Protein AF-A0A6G3U323-F1 (afdb_monomer)

Foldseek 3Di:
DPVVQLCVQQVVCQVVVPPPDPDGDGDPVSDDDPDDDDLPAAEAEAEEEPEDDDCPVVVVVVVVVVLVVVVVVSVVSVHHYYYHYDYDPD

Nearest PDB structures (foldseek):
  3ej7-assembly1_A  TM=4.391E-01  e=1.378E+00  Pseudomonas pavonaceae
  7tth-assembly1_A  TM=5.350E-01  e=4.963E+00  Homo sapiens
  4fdx-assembly1_B  TM=4.137E-01  e=3.542E+00  Methylibium petroleiphilum PM1
  3ej7-assembly1_E  TM=4.322E-01  e=3.095E+00  Pseudomonas pavonaceae

InterPro domains:
  IPR002035 von Willebrand factor, type A [PF13519] (44-88)
  IPR036465 von Willebrand factor A-like domain superfamily [G3DSA:3.40.50.410] (28-90)
  IPR036465 von Willebrand factor A-like domain superfamily [SSF53300] (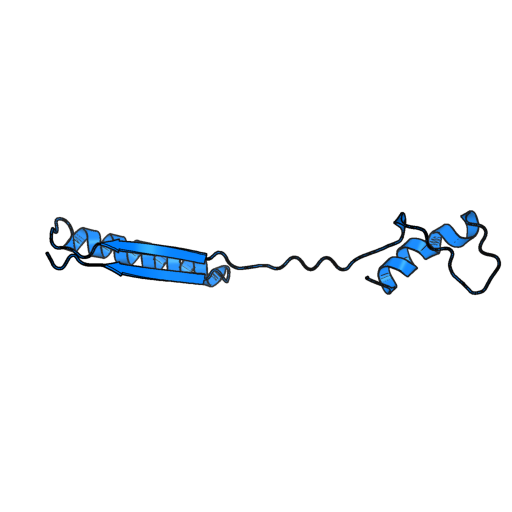44-88)
  IPR052989 Mg-chelatase D/I-like [PTHR35023] (1-89)
  IPR060192 AAPxQ domain [PF26791] (3-34)

Structure (mmCIF, N/CA/C/O backbone):
data_AF-A0A6G3U323-F1
#
_entry.id   AF-A0A6G3U323-F1
#
loop_
_atom_site.group_PDB
_atom_site.id
_atom_site.type_symbol
_atom_site.label_atom_id
_atom_site.label_alt_id
_atom_site.label_comp_id
_atom_site.label_asym_id
_atom_site.label_entity_id
_atom_site.label_seq_id
_atom_site.pdbx_PDB_ins_code
_atom_site.Cartn_x
_atom_site.Cartn_y
_atom_site.Cartn_z
_atom_site.occupancy
_atom_site.B_iso_or_equiv
_atom_site.auth_seq_id
_atom_site.auth_comp_id
_atom_site.auth_asym_id
_atom_site.auth_atom_id
_atom_site.pdbx_PDB_model_num
ATOM 1 N N . LEU A 1 1 ? 6.758 8.557 -15.902 1.00 81.31 1 LEU A N 1
ATOM 2 C CA . LEU A 1 1 ? 7.590 7.887 -16.929 1.00 81.31 1 LEU A CA 1
ATOM 3 C C . LEU A 1 1 ? 8.991 7.661 -16.367 1.00 81.31 1 LEU A C 1
ATOM 5 O O . LEU A 1 1 ? 9.557 8.595 -15.816 1.00 81.31 1 LEU A O 1
ATOM 9 N N . HIS A 1 2 ? 9.533 6.447 -16.461 1.00 93.69 2 HIS A N 1
ATOM 10 C CA . HIS A 1 2 ? 10.881 6.121 -15.992 1.00 93.69 2 HIS A CA 1
ATOM 11 C C . HIS A 1 2 ? 11.864 6.170 -17.170 1.00 93.69 2 HIS A C 1
ATOM 13 O O . HIS A 1 2 ? 12.088 5.170 -17.854 1.00 93.69 2 HIS A O 1
ATOM 19 N N . LEU A 1 3 ? 12.462 7.342 -17.404 1.00 92.69 3 LEU A N 1
ATOM 20 C CA . LEU A 1 3 ? 13.280 7.611 -18.593 1.00 92.69 3 LEU A CA 1
ATOM 21 C C . LEU A 1 3 ? 14.474 6.659 -18.738 1.00 92.69 3 LEU A C 1
ATOM 23 O O . LEU A 1 3 ? 14.640 6.068 -19.799 1.00 92.69 3 LEU A O 1
ATOM 27 N N . ALA A 1 4 ? 15.254 6.438 -17.675 1.00 95.12 4 ALA A N 1
ATOM 28 C CA . ALA A 1 4 ? 16.439 5.576 -17.752 1.00 95.12 4 ALA A CA 1
ATOM 29 C C . ALA A 1 4 ? 16.087 4.124 -18.132 1.00 95.12 4 ALA A C 1
ATOM 31 O O . ALA A 1 4 ? 16.615 3.604 -19.108 1.00 95.12 4 ALA A O 1
ATOM 32 N N . ALA A 1 5 ? 15.131 3.502 -17.435 1.00 93.88 5 ALA A N 1
ATOM 33 C CA . ALA A 1 5 ? 14.624 2.168 -17.762 1.00 93.88 5 ALA A CA 1
ATOM 34 C C . ALA A 1 5 ? 13.987 2.080 -19.163 1.00 93.88 5 ALA A C 1
ATOM 36 O O . ALA A 1 5 ? 14.116 1.059 -19.831 1.00 93.88 5 ALA A O 1
ATOM 37 N N . THR A 1 6 ? 13.339 3.151 -19.635 1.00 95.81 6 THR A N 1
ATOM 38 C CA . THR A 1 6 ? 12.795 3.217 -21.004 1.00 95.81 6 THR A CA 1
ATOM 39 C C . THR A 1 6 ? 13.915 3.216 -22.046 1.00 95.81 6 THR A C 1
ATOM 41 O O . THR A 1 6 ? 13.874 2.465 -23.016 1.00 95.81 6 THR A O 1
ATOM 44 N N . VAL A 1 7 ? 14.964 4.012 -21.822 1.00 95.44 7 VAL A N 1
ATOM 45 C CA . VAL A 1 7 ? 16.156 4.046 -22.681 1.00 95.44 7 VAL A CA 1
ATOM 46 C C . VAL A 1 7 ? 16.888 2.702 -22.663 1.00 95.44 7 VAL A C 1
ATOM 48 O O . VAL A 1 7 ? 17.259 2.204 -23.723 1.00 95.44 7 VAL A O 1
ATOM 51 N N . GLN A 1 8 ? 17.048 2.088 -21.489 1.00 96.00 8 GLN A N 1
ATOM 52 C CA . GLN A 1 8 ? 17.659 0.765 -21.340 1.00 96.00 8 GLN A CA 1
ATOM 53 C C . GLN A 1 8 ? 16.864 -0.324 -22.068 1.00 96.00 8 GLN A C 1
ATOM 55 O O . GLN A 1 8 ? 17.468 -1.167 -22.722 1.00 96.00 8 GLN A O 1
ATOM 60 N N . ALA A 1 9 ? 15.529 -0.285 -22.014 1.00 96.25 9 ALA A N 1
ATOM 61 C CA . ALA A 1 9 ? 14.675 -1.217 -22.748 1.00 96.25 9 ALA A CA 1
ATOM 62 C C . ALA A 1 9 ? 14.777 -1.022 -24.271 1.00 96.25 9 ALA A C 1
ATOM 64 O O . ALA A 1 9 ? 14.845 -1.997 -25.013 1.00 96.25 9 ALA A O 1
ATOM 65 N N . ALA A 1 10 ? 14.855 0.226 -24.743 1.00 96.06 10 ALA A N 1
ATOM 66 C CA . ALA A 1 10 ? 14.952 0.523 -26.170 1.00 96.06 10 ALA A CA 1
ATOM 67 C C . ALA A 1 10 ? 16.343 0.223 -26.767 1.00 96.06 10 ALA A C 1
ATOM 69 O O . ALA A 1 10 ? 16.446 -0.106 -27.954 1.00 96.06 10 ALA A O 1
ATOM 70 N N . ALA A 1 11 ? 17.421 0.365 -25.989 1.00 95.12 11 ALA A N 1
ATOM 71 C CA . ALA A 1 11 ? 18.802 0.359 -26.483 1.00 95.12 11 ALA A CA 1
ATOM 72 C C . ALA A 1 11 ? 19.230 -0.914 -27.258 1.00 95.12 11 ALA A C 1
ATOM 74 O O . ALA A 1 11 ? 19.853 -0.761 -28.314 1.00 95.12 11 ALA A O 1
ATOM 75 N N . PRO A 1 12 ? 18.882 -2.149 -26.844 1.00 95.62 12 PRO A N 1
ATOM 76 C CA . PRO A 1 12 ? 19.292 -3.364 -27.558 1.00 95.62 12 PRO A CA 1
ATOM 77 C C . PRO A 1 12 ? 18.687 -3.490 -28.964 1.00 95.62 12 PRO A C 1
ATOM 79 O O . PRO A 1 12 ? 19.289 -4.076 -29.861 1.00 95.62 12 PRO A O 1
ATOM 82 N N . HIS A 1 13 ? 17.508 -2.907 -29.190 1.00 96.00 13 HIS A N 1
ATOM 83 C CA . HIS A 1 13 ? 16.749 -3.083 -30.430 1.00 96.00 13 HIS A CA 1
ATOM 84 C C . HIS A 1 13 ? 17.115 -2.084 -31.537 1.00 96.00 13 HIS A C 1
ATOM 86 O O . HIS A 1 13 ? 16.582 -2.166 -32.643 1.00 96.00 13 HIS A O 1
ATOM 92 N N . GLN A 1 14 ? 18.008 -1.127 -31.272 1.00 95.31 14 GLN A N 1
ATOM 93 C CA . GLN A 1 14 ? 18.240 0.017 -32.164 1.00 95.31 14 GLN A CA 1
ATOM 94 C C . GLN A 1 14 ? 18.766 -0.374 -33.547 1.00 95.31 14 GLN A C 1
ATOM 96 O O . GLN A 1 14 ? 18.368 0.231 -34.541 1.00 95.31 14 GLN A O 1
ATOM 101 N N . ARG A 1 15 ? 19.613 -1.410 -33.624 1.00 91.94 15 ARG A N 1
ATOM 102 C CA . ARG A 1 15 ? 20.122 -1.932 -34.903 1.00 91.94 15 ARG A CA 1
ATOM 103 C C . ARG A 1 15 ? 18.998 -2.537 -35.741 1.00 91.94 15 ARG A C 1
ATOM 105 O O . ARG A 1 15 ? 18.809 -2.140 -36.883 1.00 91.94 15 ARG A O 1
ATOM 112 N N . ALA A 1 16 ? 18.207 -3.427 -35.143 1.00 94.00 16 ALA A N 1
ATOM 113 C CA . ALA A 1 16 ? 17.081 -4.078 -35.814 1.00 94.00 16 ALA A CA 1
ATOM 114 C C . ALA A 1 16 ? 15.971 -3.091 -36.223 1.00 94.00 16 ALA A C 1
ATOM 116 O O . ALA A 1 16 ? 15.242 -3.334 -37.177 1.00 94.00 16 ALA A O 1
ATOM 117 N N . ARG A 1 17 ? 15.843 -1.964 -35.513 1.00 94.25 17 ARG A N 1
ATOM 118 C CA . ARG A 1 17 ? 14.862 -0.906 -35.802 1.00 94.25 17 ARG A CA 1
ATOM 119 C C . ARG A 1 17 ? 15.358 0.145 -36.803 1.00 94.25 17 ARG A C 1
ATOM 121 O O . ARG A 1 17 ? 14.636 1.107 -37.045 1.00 94.25 17 ARG A O 1
ATOM 128 N N . GLY A 1 18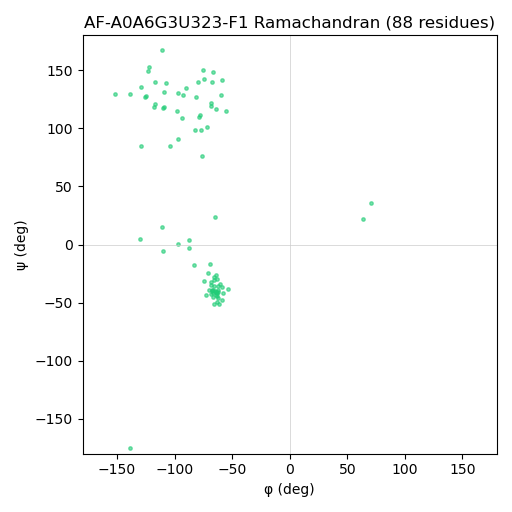 ? 16.558 -0.017 -37.367 1.00 92.50 18 GLY A N 1
ATOM 129 C CA . GLY A 1 18 ? 17.072 0.856 -38.424 1.00 92.50 18 GLY A CA 1
ATOM 130 C C . GLY A 1 18 ? 17.438 2.266 -37.956 1.00 92.50 18 GLY A C 1
ATOM 131 O O . GLY A 1 18 ? 17.231 3.225 -38.696 1.00 92.50 18 GLY A O 1
ATOM 132 N N . ARG A 1 19 ? 17.960 2.425 -36.729 1.00 91.12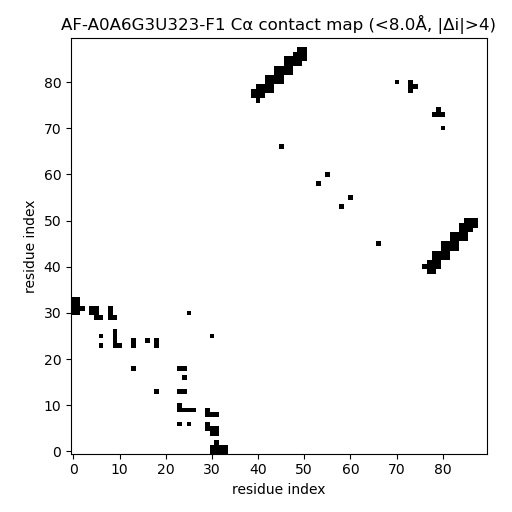 19 ARG A N 1
ATOM 133 C CA . ARG A 1 19 ? 18.401 3.738 -36.226 1.00 91.12 19 ARG A CA 1
ATOM 134 C C . ARG A 1 19 ? 19.429 4.361 -37.181 1.00 91.12 19 ARG A C 1
ATOM 136 O O . ARG A 1 19 ? 20.547 3.869 -37.286 1.00 91.12 19 ARG A O 1
ATOM 143 N N . SER A 1 20 ? 19.067 5.482 -37.799 1.00 86.44 20 SER A N 1
ATOM 144 C CA . SER A 1 20 ? 19.897 6.216 -38.767 1.00 86.44 20 SER A CA 1
ATOM 145 C C . SER A 1 20 ? 20.410 7.568 -38.254 1.00 86.44 20 SER A C 1
ATOM 147 O O . SER A 1 20 ? 21.210 8.217 -38.920 1.00 86.44 20 SER A O 1
ATOM 149 N N . GLY A 1 21 ? 19.976 8.001 -37.064 1.00 86.75 21 GLY A N 1
ATOM 150 C CA . GLY A 1 21 ? 20.284 9.324 -36.521 1.00 86.75 21 GLY A CA 1
ATOM 151 C C . GLY A 1 21 ? 20.608 9.344 -35.027 1.00 86.75 21 GLY A C 1
ATOM 152 O O . GLY A 1 21 ? 20.678 8.317 -34.343 1.00 86.75 21 GLY A O 1
ATOM 153 N N . ARG A 1 22 ? 20.794 10.561 -34.500 1.00 85.25 22 ARG A N 1
ATOM 154 C CA . ARG A 1 22 ? 21.158 10.800 -33.092 1.00 85.25 22 ARG A CA 1
ATOM 1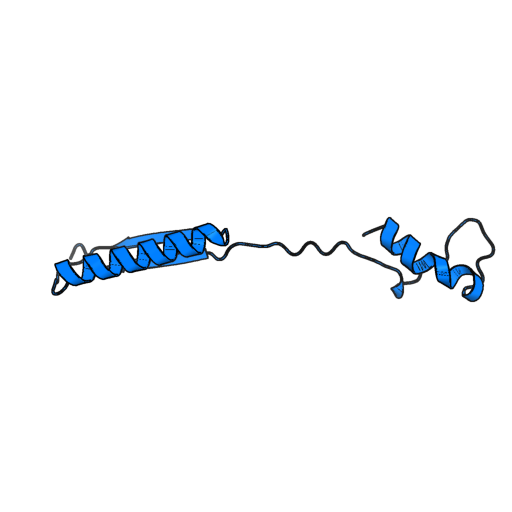55 C C . ARG A 1 22 ? 20.085 10.328 -32.103 1.00 85.25 22 ARG A C 1
ATOM 157 O O . ARG A 1 22 ? 20.446 9.894 -31.013 1.00 85.25 22 ARG A O 1
ATOM 164 N N . GLY A 1 23 ? 18.809 10.337 -32.487 1.00 88.44 23 GLY A N 1
ATOM 165 C CA . GLY A 1 23 ? 17.697 9.872 -31.649 1.00 88.44 23 GLY A CA 1
ATOM 166 C C . GLY A 1 23 ? 17.594 8.346 -31.532 1.00 88.44 23 GLY A C 1
ATOM 167 O O . GLY A 1 23 ? 17.964 7.620 -32.453 1.00 88.44 23 GLY A O 1
ATOM 168 N N . LEU A 1 24 ? 17.080 7.863 -30.396 1.00 91.56 24 LEU A N 1
ATOM 169 C CA . LEU A 1 24 ? 16.670 6.465 -30.221 1.00 91.56 24 LEU A CA 1
ATOM 170 C C . LEU A 1 24 ? 15.292 6.238 -30.851 1.00 91.56 24 LEU A C 1
ATOM 172 O O . LEU A 1 24 ? 14.387 7.053 -30.687 1.00 91.56 24 LEU A O 1
ATOM 176 N N . VAL A 1 25 ? 15.114 5.091 -31.505 1.00 95.88 25 VAL A N 1
ATOM 177 C CA . VAL A 1 25 ? 13.801 4.614 -31.949 1.00 95.88 25 VAL A CA 1
ATOM 178 C C . VAL A 1 25 ? 13.115 3.931 -30.767 1.00 95.88 25 VAL A C 1
ATOM 180 O O . VAL A 1 25 ? 13.413 2.772 -30.454 1.00 95.88 25 VAL A O 1
ATOM 183 N N . VAL A 1 26 ? 12.224 4.668 -30.102 1.00 94.69 26 VAL A N 1
ATOM 184 C CA . VAL A 1 26 ? 11.427 4.205 -28.957 1.00 94.69 26 VAL A CA 1
ATOM 185 C C . VAL A 1 26 ? 10.047 3.764 -29.446 1.00 94.69 26 VAL A C 1
ATOM 187 O O . VAL A 1 26 ? 9.382 4.483 -30.191 1.00 94.69 26 VAL A O 1
ATOM 190 N N . ARG A 1 27 ? 9.614 2.574 -29.037 1.00 95.31 27 ARG A N 1
ATOM 191 C CA . ARG A 1 27 ? 8.274 2.021 -29.271 1.00 95.31 27 ARG A CA 1
ATOM 192 C C . ARG A 1 27 ? 7.505 1.948 -27.953 1.00 95.31 27 ARG A C 1
ATOM 194 O O . ARG A 1 27 ? 8.088 2.075 -26.879 1.00 95.31 27 ARG A O 1
ATOM 201 N N . ARG A 1 28 ? 6.189 1.720 -28.033 1.00 95.06 28 ARG A N 1
ATOM 202 C CA . ARG A 1 28 ? 5.320 1.594 -26.847 1.00 95.06 28 ARG A CA 1
ATOM 203 C C . ARG A 1 28 ? 5.828 0.542 -25.857 1.00 95.06 28 ARG A C 1
ATOM 205 O O . ARG A 1 28 ? 5.817 0.807 -24.662 1.00 95.06 28 ARG A O 1
ATOM 212 N N . ASP A 1 29 ? 6.354 -0.573 -26.355 1.00 95.69 29 ASP A N 1
ATOM 213 C CA . ASP A 1 29 ? 6.840 -1.686 -25.524 1.00 95.69 29 ASP A CA 1
ATOM 214 C C . ASP A 1 29 ? 8.111 -1.354 -24.724 1.00 95.69 29 ASP A C 1
ATOM 216 O O . ASP A 1 29 ? 8.435 -2.038 -23.753 1.00 95.69 29 ASP A O 1
ATOM 220 N N . ASP A 1 30 ? 8.833 -0.290 -25.093 1.00 95.56 30 ASP A N 1
ATOM 221 C CA . ASP A 1 30 ? 9.994 0.160 -24.325 1.00 95.56 30 ASP A CA 1
ATOM 222 C C . ASP A 1 30 ? 9.589 1.048 -23.144 1.00 95.56 30 ASP A C 1
ATOM 224 O O . ASP A 1 30 ? 10.403 1.269 -22.250 1.00 95.56 30 ASP A O 1
ATOM 228 N N . LEU A 1 31 ? 8.365 1.595 -23.136 1.00 95.25 31 LEU A N 1
ATOM 229 C CA . LEU A 1 31 ? 7.928 2.547 -22.119 1.00 95.25 31 LEU A CA 1
ATOM 230 C C . LEU A 1 31 ? 7.907 1.872 -20.750 1.00 95.25 31 LEU A C 1
ATOM 232 O O . LEU A 1 31 ? 7.141 0.946 -20.488 1.00 95.25 31 LEU A O 1
ATOM 236 N N . ARG A 1 32 ? 8.743 2.375 -19.844 1.00 95.75 32 ARG A N 1
ATOM 237 C CA . ARG A 1 32 ? 8.776 1.934 -18.451 1.00 95.75 32 ARG A CA 1
ATOM 238 C C . ARG A 1 32 ? 8.189 3.007 -17.559 1.00 95.75 32 ARG A C 1
ATOM 240 O O . ARG A 1 32 ? 8.473 4.198 -17.699 1.00 95.75 32 ARG A O 1
ATOM 247 N N . GLN A 1 33 ? 7.405 2.581 -16.584 1.00 93.25 33 GLN A N 1
ATOM 248 C CA . GLN A 1 33 ? 6.886 3.437 -15.532 1.00 93.25 33 GLN A CA 1
ATOM 249 C C . GLN A 1 33 ? 7.430 2.954 -14.194 1.00 93.25 33 GLN A C 1
ATOM 251 O O . GLN A 1 33 ? 7.512 1.756 -13.944 1.00 93.25 33 GLN A O 1
ATOM 256 N N . ALA A 1 34 ? 7.799 3.898 -13.332 1.00 84.56 34 ALA A N 1
ATOM 257 C CA . ALA A 1 34 ? 8.000 3.589 -11.929 1.00 84.56 34 ALA A CA 1
ATOM 258 C C . ALA A 1 34 ? 6.613 3.359 -11.322 1.00 84.56 34 ALA A C 1
ATOM 260 O O . ALA A 1 34 ? 5.885 4.323 -11.077 1.00 84.56 34 ALA A O 1
ATOM 261 N N . ALA A 1 35 ? 6.229 2.099 -11.145 1.00 82.12 35 ALA A N 1
ATOM 262 C CA . ALA A 1 35 ? 5.085 1.755 -10.319 1.00 82.12 35 ALA A CA 1
ATOM 263 C C . ALA A 1 35 ? 5.541 1.850 -8.860 1.00 82.12 35 ALA A C 1
ATOM 265 O O . ALA A 1 35 ? 6.412 1.101 -8.422 1.00 82.12 35 ALA A O 1
ATOM 266 N N . ARG A 1 36 ? 5.016 2.834 -8.128 1.00 72.12 36 ARG A N 1
ATOM 267 C CA . ARG A 1 36 ? 5.155 2.881 -6.674 1.00 72.12 36 ARG A CA 1
ATOM 268 C C . ARG A 1 36 ? 3.919 2.215 -6.107 1.00 72.12 36 ARG A C 1
ATOM 270 O O . ARG A 1 36 ? 2.834 2.776 -6.203 1.00 72.12 36 ARG A O 1
ATOM 277 N N . GLU A 1 37 ? 4.087 1.028 -5.556 1.00 71.62 37 GLU A N 1
ATOM 278 C CA . GLU A 1 37 ? 3.028 0.393 -4.789 1.00 71.62 37 GLU A CA 1
ATOM 279 C C . GLU A 1 37 ? 3.023 1.031 -3.397 1.00 71.62 37 GLU A C 1
ATOM 281 O O . GLU A 1 37 ? 3.988 0.926 -2.632 1.00 71.62 37 GLU A O 1
ATOM 286 N N . GLY A 1 38 ? 1.981 1.811 -3.113 1.00 60.75 38 GLY A N 1
ATOM 287 C CA . GLY A 1 38 ? 1.774 2.368 -1.787 1.00 60.75 38 GLY A CA 1
ATOM 288 C C . GLY A 1 38 ? 1.421 1.238 -0.831 1.00 60.75 38 GLY A C 1
ATOM 289 O O . GLY A 1 38 ? 0.426 0.551 -1.031 1.00 60.75 38 GLY A O 1
ATOM 290 N N . ARG A 1 39 ? 2.209 1.055 0.231 1.00 61.75 39 ARG A N 1
ATOM 291 C CA . ARG A 1 39 ? 1.745 0.320 1.413 1.00 61.75 39 ARG A CA 1
ATOM 292 C C . ARG A 1 39 ? 0.820 1.250 2.189 1.00 61.75 39 ARG A C 1
ATOM 294 O O . ARG A 1 39 ? 1.253 1.892 3.145 1.00 61.75 39 ARG A O 1
ATOM 301 N N . GLU A 1 40 ? -0.406 1.421 1.708 1.00 62.97 40 GLU A N 1
ATOM 302 C CA . GLU A 1 40 ? -1.449 2.029 2.527 1.00 62.97 40 GLU A CA 1
ATOM 303 C C . GLU A 1 40 ? -1.773 1.038 3.645 1.00 62.97 40 GLU A C 1
ATOM 305 O O . GLU A 1 40 ? -2.108 -0.113 3.382 1.00 62.97 40 GLU A O 1
ATOM 310 N N . GLY A 1 41 ? -1.567 1.459 4.894 1.00 65.50 41 GLY A N 1
ATOM 311 C CA . GLY A 1 41 ? -1.936 0.645 6.045 1.00 65.50 41 GLY A CA 1
ATOM 312 C C . GLY A 1 41 ? -3.453 0.515 6.133 1.00 65.50 41 GLY A C 1
ATOM 313 O O . GLY A 1 41 ? -4.173 1.493 5.912 1.00 65.50 41 GLY A O 1
ATOM 314 N N . ASN A 1 42 ? -3.936 -0.675 6.476 1.00 65.81 42 ASN A N 1
ATOM 315 C CA . ASN A 1 42 ? -5.351 -0.948 6.694 1.00 65.81 42 ASN A CA 1
ATOM 316 C C . ASN A 1 42 ? -5.899 -0.041 7.802 1.00 65.81 42 ASN A C 1
ATOM 318 O O . ASN A 1 42 ? -5.221 0.196 8.800 1.00 65.81 42 ASN A O 1
ATOM 322 N N . LEU A 1 43 ? -7.135 0.442 7.655 1.00 72.81 43 LEU A N 1
ATOM 323 C CA . LEU A 1 43 ? -7.865 1.092 8.742 1.00 72.81 43 LEU A CA 1
ATOM 324 C C . LEU A 1 43 ? -8.811 0.078 9.394 1.00 72.81 43 LEU A C 1
ATOM 326 O O . LEU A 1 43 ? -9.769 -0.359 8.761 1.00 72.81 43 LEU A O 1
ATOM 330 N N . VAL A 1 44 ? -8.577 -0.262 10.661 1.00 74.50 44 VAL A N 1
ATOM 331 C CA . VAL A 1 44 ? -9.451 -1.150 11.446 1.00 74.50 44 VAL A CA 1
ATOM 332 C C . VAL A 1 44 ? -10.176 -0.330 12.513 1.00 74.50 44 VAL A C 1
ATOM 334 O O . VAL A 1 44 ? -9.541 0.268 13.379 1.00 74.50 44 VAL A O 1
ATOM 337 N N . LEU A 1 45 ? -11.510 -0.280 12.458 1.00 76.62 45 LEU A N 1
ATOM 338 C CA . LEU A 1 45 ? -12.335 0.444 13.428 1.00 76.62 45 LEU A CA 1
ATOM 339 C C . LEU A 1 45 ? -13.116 -0.540 14.304 1.00 76.62 45 LEU A C 1
ATOM 341 O O . LEU A 1 45 ? -13.974 -1.269 13.812 1.00 76.62 45 LEU A O 1
ATOM 345 N N . PHE A 1 46 ? -12.850 -0.533 15.608 1.00 77.19 46 PHE A N 1
ATOM 346 C CA . PHE A 1 46 ? -13.623 -1.294 16.588 1.00 77.19 46 PHE A CA 1
ATOM 347 C C . PHE A 1 46 ? -14.738 -0.423 17.152 1.00 77.19 46 PHE A C 1
ATOM 349 O O . PHE A 1 46 ? -14.475 0.676 17.635 1.00 77.19 46 PHE A O 1
ATOM 356 N N . VAL A 1 47 ? -15.973 -0.920 17.135 1.00 76.38 47 VAL A N 1
ATOM 357 C CA . VAL A 1 47 ? -17.131 -0.229 17.712 1.00 76.38 47 VAL A CA 1
ATOM 358 C C . VAL A 1 47 ? -17.696 -1.098 18.834 1.00 76.38 47 VAL A C 1
ATOM 360 O O . VAL A 1 47 ? -18.071 -2.243 18.597 1.00 76.38 47 VAL A O 1
ATOM 363 N N . VAL A 1 48 ? -17.695 -0.590 20.067 1.00 72.19 48 VAL A N 1
ATOM 364 C CA . VAL A 1 48 ? -17.982 -1.365 21.287 1.00 72.19 48 VAL A CA 1
ATOM 365 C C . VAL A 1 48 ? -19.116 -0.721 22.089 1.00 72.19 48 VAL A C 1
ATOM 367 O O . VAL A 1 48 ? -19.037 0.458 22.429 1.00 72.19 48 VAL A O 1
ATOM 370 N N . ASP A 1 49 ? -20.140 -1.503 22.444 1.00 71.81 49 ASP A N 1
ATOM 371 C CA . ASP A 1 49 ? -21.202 -1.084 23.371 1.00 71.81 49 ASP A CA 1
ATOM 372 C C . ASP A 1 49 ? -20.751 -1.240 24.836 1.00 71.81 49 ASP A C 1
ATOM 374 O O . ASP A 1 49 ? -20.299 -2.304 25.263 1.00 71.81 49 ASP A O 1
ATOM 378 N N . ALA A 1 50 ? -20.876 -0.165 25.609 1.00 67.44 50 ALA A N 1
ATOM 379 C CA . ALA A 1 50 ? -20.558 -0.052 27.028 1.00 67.44 50 ALA A CA 1
ATOM 380 C C . ALA A 1 50 ? -21.816 0.108 27.914 1.00 67.44 50 ALA A C 1
ATOM 382 O O . ALA A 1 50 ? -21.703 0.525 29.081 1.00 67.44 50 ALA A O 1
ATOM 383 N N . SER A 1 51 ? -23.010 -0.173 27.376 1.00 60.56 5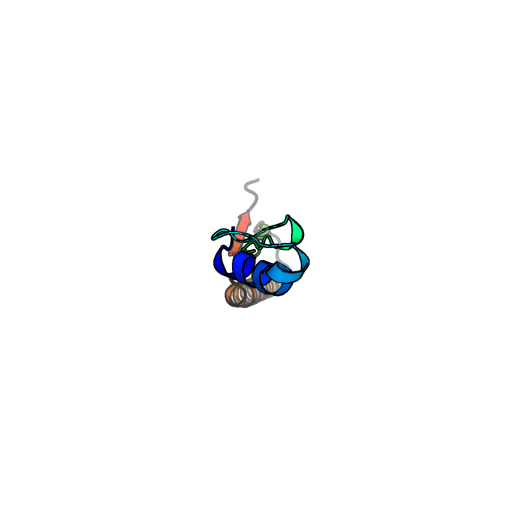1 SER A N 1
ATOM 384 C CA . SER A 1 51 ? -24.275 -0.238 28.113 1.00 60.56 51 SER A CA 1
ATOM 385 C C . SER A 1 51 ? -24.304 -1.416 29.104 1.00 60.56 51 SER A C 1
ATOM 387 O O . SER A 1 51 ? -23.608 -2.424 28.964 1.00 60.56 51 SER A O 1
ATOM 389 N N . GLY A 1 52 ? -25.008 -1.236 30.223 1.00 58.38 52 GLY A N 1
ATOM 390 C CA . GLY A 1 52 ? -24.909 -2.123 31.379 1.00 58.38 52 GLY A CA 1
ATOM 391 C C . GLY A 1 52 ? -25.664 -3.443 31.224 1.00 58.38 52 GLY A C 1
ATOM 392 O O . GLY A 1 52 ? -26.830 -3.522 31.579 1.00 58.38 52 GLY A O 1
ATOM 393 N N . SER A 1 53 ? -24.964 -4.516 30.859 1.00 51.28 53 SER A N 1
ATOM 394 C CA . SER A 1 53 ? -25.143 -5.836 31.478 1.00 51.28 53 SER A CA 1
ATOM 395 C C . SER A 1 53 ? -23.836 -6.622 31.400 1.00 51.28 53 SER A C 1
ATOM 397 O O . SER A 1 53 ? -23.168 -6.680 30.368 1.00 51.28 53 SER A O 1
ATOM 399 N N . MET A 1 54 ? -23.419 -7.165 32.549 1.00 54.72 54 MET A N 1
ATOM 400 C CA . MET A 1 54 ? -22.101 -7.750 32.738 1.00 54.72 54 MET A CA 1
ATOM 401 C C . MET A 1 54 ? -22.138 -9.164 33.344 1.00 54.72 54 MET A C 1
ATOM 403 O O . MET A 1 54 ? -21.649 -9.364 34.448 1.00 54.72 54 MET A O 1
ATOM 407 N N . ALA A 1 55 ? -22.307 -10.176 32.491 1.00 47.25 55 ALA A N 1
ATOM 408 C CA . ALA A 1 55 ? -21.337 -11.290 32.474 1.00 47.25 55 ALA A CA 1
ATOM 409 C C . ALA A 1 55 ? -19.934 -10.810 32.011 1.00 47.25 55 ALA A C 1
ATOM 411 O O . ALA A 1 55 ? -19.123 -11.536 31.444 1.00 47.25 55 ALA A O 1
ATOM 412 N N . ALA A 1 56 ? -19.679 -9.519 32.179 1.00 48.88 56 ALA A N 1
ATOM 413 C CA . ALA A 1 56 ? -18.874 -8.705 31.322 1.00 48.88 56 ALA A CA 1
ATOM 414 C C . ALA A 1 56 ? -17.840 -7.909 32.099 1.00 48.88 56 ALA A C 1
ATOM 416 O O . ALA A 1 56 ? -17.057 -7.249 31.461 1.00 48.88 56 ALA A O 1
ATOM 417 N N . ARG A 1 57 ? -17.670 -8.056 33.423 1.00 48.44 57 ARG A N 1
ATOM 418 C CA . ARG A 1 57 ? -16.421 -7.583 34.067 1.00 48.44 57 ARG A CA 1
ATOM 419 C C . ARG A 1 57 ? -15.246 -8.471 33.660 1.00 48.44 57 ARG A C 1
ATOM 421 O O . ARG A 1 57 ? -14.195 -7.955 33.298 1.00 48.44 57 ARG A O 1
ATOM 428 N N . GLN A 1 58 ? -15.486 -9.783 33.578 1.00 47.91 58 GLN A N 1
ATOM 429 C CA . GLN A 1 58 ? -14.559 -10.768 33.010 1.00 47.91 58 GLN A CA 1
ATOM 430 C C . GLN A 1 58 ? -14.459 -10.690 31.475 1.00 47.91 58 GLN A C 1
ATOM 432 O O . GLN A 1 58 ? -13.347 -10.672 30.951 1.00 47.91 58 GLN A O 1
ATOM 437 N N . ARG A 1 59 ? -15.576 -10.550 30.734 1.00 48.78 59 ARG A N 1
ATOM 438 C CA . ARG A 1 59 ? -15.508 -10.368 29.265 1.00 48.78 59 ARG A CA 1
ATOM 439 C C . ARG A 1 59 ? -14.920 -9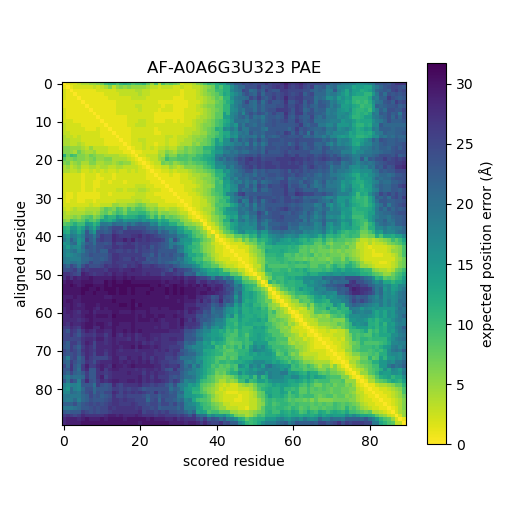.021 28.839 1.00 48.78 59 ARG A C 1
ATOM 441 O O . ARG A 1 59 ? -14.227 -9.001 27.833 1.00 48.78 59 ARG A O 1
ATOM 448 N N . MET A 1 60 ? -15.101 -7.921 29.583 1.00 53.19 60 MET A N 1
ATOM 449 C CA . MET A 1 60 ? -14.442 -6.645 29.241 1.00 53.19 60 MET A CA 1
ATOM 450 C C . MET A 1 60 ? -12.925 -6.738 29.381 1.00 53.19 60 MET A C 1
ATOM 452 O O . MET A 1 60 ? -12.221 -6.062 28.640 1.00 53.19 60 MET A O 1
ATOM 456 N N . GLY A 1 61 ? -12.415 -7.566 30.300 1.00 55.69 61 GLY A N 1
ATOM 457 C CA . GLY A 1 61 ? -10.987 -7.880 30.369 1.00 55.69 61 GLY A CA 1
ATOM 458 C C . GLY A 1 61 ? -10.502 -8.586 29.100 1.00 55.69 61 GLY A C 1
ATOM 459 O O . GLY A 1 61 ? -9.515 -8.162 28.505 1.00 55.69 61 GLY A O 1
ATOM 460 N N . ALA A 1 62 ? -11.248 -9.592 28.631 1.00 56.62 62 ALA A N 1
ATOM 461 C CA . ALA A 1 62 ? -10.938 -10.329 27.403 1.00 56.62 62 ALA A CA 1
ATOM 462 C C . ALA A 1 62 ? -11.060 -9.469 26.127 1.00 56.62 62 ALA A C 1
ATOM 464 O O . ALA A 1 62 ? -10.183 -9.523 25.271 1.00 56.62 62 ALA A O 1
ATOM 465 N N . VAL A 1 63 ? -12.096 -8.630 26.015 1.00 59.28 63 VAL A N 1
ATOM 466 C CA . VAL A 1 63 ? -12.303 -7.719 24.873 1.00 59.28 63 VAL A CA 1
ATOM 467 C C . VAL A 1 63 ? -11.249 -6.612 24.854 1.00 59.28 63 VAL A C 1
ATOM 469 O O . VAL A 1 63 ? -10.679 -6.342 23.801 1.00 59.28 63 VAL A O 1
ATOM 472 N N . LYS A 1 64 ? -10.914 -6.012 26.007 1.00 56.72 64 LYS A N 1
ATOM 473 C CA . LYS A 1 64 ? -9.808 -5.041 26.092 1.00 56.72 64 LYS A CA 1
ATOM 474 C C . LYS A 1 64 ? -8.465 -5.680 25.742 1.00 56.72 64 LYS A C 1
ATOM 476 O O . LYS A 1 64 ? -7.676 -5.048 25.049 1.00 56.72 64 LYS A O 1
ATOM 481 N N . GLY A 1 65 ? -8.227 -6.921 26.175 1.00 60.91 65 GLY A N 1
ATOM 482 C CA . GLY A 1 65 ? -7.033 -7.690 25.820 1.00 60.91 65 GLY A CA 1
ATOM 483 C C . GLY A 1 65 ? -6.941 -7.972 24.319 1.00 60.91 65 GLY A C 1
ATOM 484 O O . GLY A 1 65 ? -5.926 -7.663 23.708 1.00 60.91 65 GLY A O 1
ATOM 485 N N . ALA A 1 66 ? -8.019 -8.467 23.706 1.00 63.72 66 ALA A N 1
ATOM 486 C CA . ALA A 1 66 ? -8.069 -8.755 22.273 1.00 63.72 66 ALA A CA 1
ATOM 487 C C . ALA A 1 66 ? -7.909 -7.491 21.413 1.00 63.72 66 ALA A C 1
ATOM 489 O O . ALA A 1 66 ? -7.154 -7.502 20.446 1.00 63.72 66 ALA A O 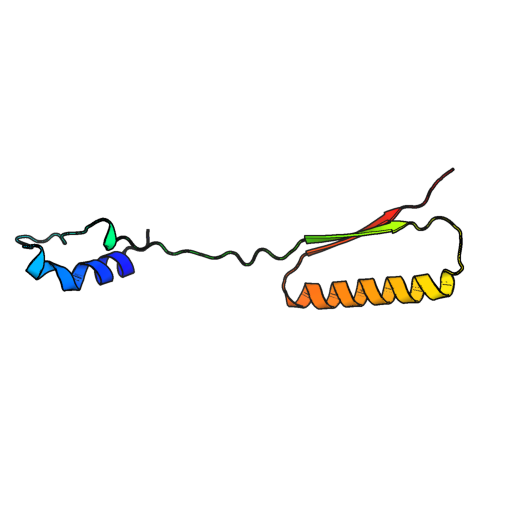1
ATOM 490 N N . VAL A 1 67 ? -8.552 -6.380 21.792 1.00 66.56 67 VAL A N 1
ATOM 491 C CA . VAL A 1 67 ? -8.379 -5.090 21.106 1.00 66.56 67 VAL A CA 1
ATOM 492 C C . VAL A 1 67 ? -6.943 -4.584 21.254 1.00 66.56 67 VAL A C 1
ATOM 494 O O . VAL A 1 67 ? -6.374 -4.131 20.269 1.00 66.56 67 VAL A O 1
ATOM 497 N N . LEU A 1 68 ? -6.315 -4.709 22.430 1.00 64.88 68 LEU A N 1
ATOM 498 C CA . LEU A 1 68 ? -4.909 -4.331 22.618 1.00 64.88 68 LEU A CA 1
ATOM 499 C C . LEU A 1 68 ? -3.960 -5.199 21.777 1.00 64.88 68 LEU A C 1
ATOM 501 O O . LEU A 1 68 ? -3.026 -4.677 21.176 1.00 64.88 68 LEU A O 1
ATOM 505 N N . SER A 1 69 ? -4.210 -6.506 21.685 1.00 65.50 69 SER A N 1
ATOM 506 C CA . SER A 1 69 ? -3.430 -7.408 20.832 1.00 65.50 69 SER A CA 1
ATOM 507 C C . SER A 1 69 ? -3.593 -7.082 19.345 1.00 65.50 69 SER A C 1
ATOM 509 O O . SER A 1 69 ? -2.602 -7.068 18.622 1.00 65.50 69 SER A O 1
ATOM 511 N N . LEU A 1 70 ? -4.808 -6.748 18.901 1.00 62.62 70 LEU A N 1
ATOM 512 C CA . LEU A 1 70 ? -5.072 -6.310 17.525 1.00 62.62 70 LEU A CA 1
ATOM 513 C C . LEU A 1 70 ? -4.456 -4.929 17.237 1.00 62.62 70 LEU A C 1
ATOM 515 O O . LEU A 1 70 ? -3.937 -4.707 16.147 1.00 62.62 70 LEU A O 1
ATOM 519 N N . LEU A 1 71 ? -4.436 -4.026 18.223 1.00 62.22 71 LEU A N 1
ATOM 520 C CA . LEU A 1 71 ? -3.743 -2.735 18.153 1.00 62.22 71 LEU A CA 1
ATOM 521 C C . LEU A 1 71 ? -2.222 -2.904 18.003 1.00 62.22 71 LEU A C 1
ATOM 523 O O . LEU A 1 71 ? -1.604 -2.223 17.186 1.00 62.22 71 LEU A O 1
ATOM 527 N N . LEU A 1 72 ? -1.618 -3.814 18.774 1.00 61.84 72 LEU A N 1
ATOM 528 C CA . LEU A 1 72 ? -0.182 -4.108 18.719 1.00 61.84 72 LEU A CA 1
ATOM 529 C C . LEU A 1 72 ? 0.225 -4.778 17.398 1.00 61.84 72 LEU A C 1
ATOM 531 O O . LEU A 1 72 ? 1.271 -4.438 16.848 1.00 61.84 72 LEU A O 1
ATOM 535 N N . ASP A 1 73 ? -0.597 -5.689 16.874 1.00 62.59 73 ASP A N 1
ATOM 536 C CA . ASP A 1 73 ? -0.359 -6.359 15.587 1.00 62.59 73 ASP A CA 1
ATOM 537 C C . ASP A 1 73 ? -0.475 -5.383 14.399 1.00 62.59 73 ASP A C 1
ATOM 539 O O . ASP A 1 73 ? 0.366 -5.374 13.497 1.00 62.59 73 ASP A O 1
ATOM 543 N N . ALA A 1 74 ? -1.455 -4.476 14.442 1.00 58.47 74 ALA A N 1
ATOM 544 C CA . ALA A 1 74 ? -1.626 -3.420 13.447 1.00 58.47 74 ALA A CA 1
ATOM 545 C C . ALA A 1 74 ? -0.477 -2.390 13.457 1.00 58.47 74 ALA A C 1
ATOM 547 O O . ALA A 1 74 ? -0.034 -1.940 12.395 1.00 58.47 74 ALA A O 1
ATOM 548 N N . TYR A 1 75 ? 0.073 -2.068 14.637 1.00 53.75 75 TYR A N 1
ATOM 549 C CA . TYR A 1 75 ? 1.220 -1.159 14.770 1.00 53.75 75 TYR A CA 1
ATOM 550 C C . TYR A 1 75 ? 2.448 -1.654 13.987 1.00 53.75 75 TYR A C 1
ATOM 552 O O . TYR A 1 75 ? 3.155 -0.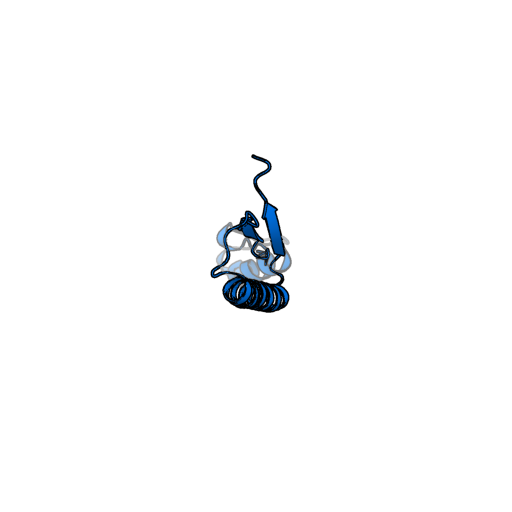855 13.370 1.00 53.75 75 TYR A O 1
ATOM 560 N N . GLN A 1 76 ? 2.676 -2.972 13.938 1.00 56.28 76 GLN A N 1
ATOM 561 C CA . GLN A 1 76 ? 3.809 -3.557 13.212 1.00 56.28 76 GLN A CA 1
ATOM 562 C C . GLN A 1 76 ? 3.669 -3.461 11.683 1.00 56.28 76 GLN A C 1
ATOM 564 O O . GLN A 1 76 ? 4.680 -3.428 10.980 1.00 56.28 76 GLN A O 1
ATOM 569 N N . ARG A 1 77 ? 2.441 -3.366 11.153 1.00 61.72 77 ARG A N 1
ATOM 570 C CA . ARG A 1 77 ? 2.164 -3.321 9.704 1.00 61.72 77 ARG A CA 1
ATO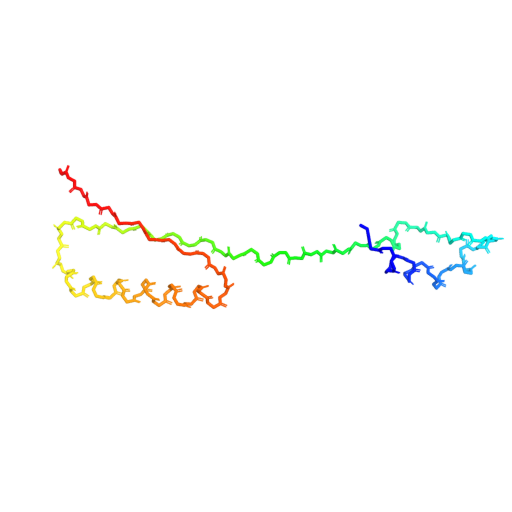M 571 C C . ARG A 1 77 ? 1.979 -1.909 9.133 1.00 61.72 77 ARG A C 1
ATOM 573 O O . ARG A 1 77 ? 1.803 -1.781 7.926 1.00 61.72 77 ARG A O 1
ATOM 580 N N . ARG A 1 78 ? 2.097 -0.855 9.962 1.00 60.97 78 ARG A N 1
ATOM 581 C CA . ARG A 1 78 ? 1.660 0.536 9.671 1.00 60.97 78 ARG A CA 1
ATOM 582 C C . ARG A 1 78 ? 0.144 0.682 9.465 1.00 60.97 78 ARG A C 1
ATOM 584 O O . ARG A 1 78 ? -0.298 1.673 8.882 1.00 60.97 78 ARG A O 1
ATOM 591 N N . ASP A 1 79 ? -0.645 -0.252 9.976 1.00 68.25 79 ASP A N 1
ATOM 592 C CA . ASP A 1 79 ? -2.101 -0.174 9.924 1.00 68.25 79 ASP A CA 1
ATOM 593 C C . ASP A 1 79 ? -2.606 0.866 10.944 1.00 68.25 79 ASP A C 1
ATOM 595 O O . ASP A 1 79 ? -2.051 1.036 12.034 1.00 68.25 79 ASP A O 1
ATOM 599 N N . LYS A 1 80 ? -3.644 1.619 10.574 1.00 68.25 80 LYS A N 1
ATOM 600 C CA . LYS A 1 80 ? -4.306 2.602 11.439 1.00 68.25 80 LYS A CA 1
ATOM 601 C C . LYS A 1 80 ? -5.434 1.902 12.189 1.00 68.25 80 LYS A C 1
ATOM 603 O O . LYS A 1 80 ? -6.231 1.192 11.585 1.00 68.25 80 LYS A O 1
ATOM 608 N N . VAL A 1 81 ? -5.559 2.137 13.490 1.00 70.69 81 VAL A N 1
ATOM 609 C CA . VAL A 1 81 ? -6.631 1.528 14.289 1.00 70.69 81 VAL A CA 1
ATOM 610 C C . VAL A 1 81 ? -7.357 2.587 15.101 1.00 70.69 81 VAL A C 1
ATOM 612 O O . VAL A 1 81 ? -6.727 3.445 15.717 1.00 70.69 81 VAL A O 1
ATOM 615 N N . GLY A 1 82 ? -8.686 2.514 15.104 1.00 73.69 82 GLY A N 1
ATOM 616 C CA . GLY A 1 82 ? -9.559 3.340 15.932 1.00 73.69 82 GLY A CA 1
ATOM 617 C C . GLY A 1 82 ? -10.464 2.481 16.813 1.00 73.69 82 GLY A C 1
ATOM 618 O O . GLY A 1 82 ? -10.852 1.378 16.431 1.00 73.69 82 GLY A O 1
ATOM 619 N N . LEU A 1 83 ? -10.827 2.996 17.986 1.00 75.69 83 LEU A N 1
ATOM 620 C CA . LEU A 1 83 ? -11.816 2.398 18.881 1.00 75.69 83 LEU A CA 1
ATOM 621 C C . LEU A 1 83 ? -12.885 3.443 19.197 1.00 75.69 83 LEU A C 1
ATOM 623 O O . LEU A 1 83 ? -12.569 4.536 19.661 1.00 75.69 83 LEU A O 1
ATOM 627 N N . VAL A 1 84 ? -14.145 3.088 18.979 1.00 79.56 84 VAL A N 1
ATOM 628 C CA . VAL A 1 84 ? -15.320 3.889 19.318 1.00 79.56 84 VAL A CA 1
ATOM 629 C C . VAL A 1 84 ? -16.123 3.112 20.345 1.00 79.56 84 VAL A C 1
ATOM 631 O O . VAL A 1 84 ? -16.559 1.995 20.084 1.00 79.56 84 VAL A O 1
ATOM 634 N N . THR A 1 85 ? -16.329 3.694 21.521 1.00 70.38 85 THR A N 1
ATOM 635 C CA . THR A 1 85 ? -17.207 3.120 22.544 1.00 70.38 85 THR A CA 1
ATOM 636 C C . THR A 1 85 ? -18.467 3.959 22.662 1.00 70.38 85 THR A C 1
ATOM 638 O O . THR A 1 85 ? -18.366 5.177 22.808 1.00 70.38 85 THR A O 1
ATOM 641 N N . PHE A 1 86 ? -19.633 3.326 22.654 1.00 74.00 86 PHE A N 1
ATOM 642 C CA . PHE A 1 86 ? -20.918 3.990 22.865 1.00 74.00 86 PHE A CA 1
ATOM 643 C C . PHE A 1 86 ? -21.635 3.370 24.061 1.00 74.00 86 PHE A C 1
ATOM 645 O O . PHE A 1 86 ? -21.388 2.225 24.414 1.00 74.00 86 PHE A O 1
ATOM 652 N N . ARG A 1 87 ? -22.492 4.136 24.728 1.00 68.69 87 ARG A N 1
ATOM 653 C CA . ARG A 1 87 ? -23.333 3.671 25.834 1.00 68.69 87 ARG A CA 1
ATOM 654 C C . ARG A 1 87 ? -24.698 4.313 25.647 1.00 68.69 87 ARG A C 1
ATOM 656 O O . ARG A 1 87 ? -24.761 5.526 25.471 1.00 68.69 87 ARG A O 1
ATOM 663 N N . GLY A 1 88 ? -25.764 3.518 25.697 1.00 68.81 88 GLY A N 1
ATOM 664 C CA . GLY A 1 88 ? -27.126 4.047 25.681 1.00 68.81 88 GLY A CA 1
ATOM 665 C C . GLY A 1 88 ? -27.371 4.978 26.871 1.00 68.81 88 GLY A C 1
ATOM 666 O O . GLY A 1 88 ? -27.080 4.620 28.014 1.00 68.81 88 GLY A O 1
ATOM 667 N N . SER A 1 89 ? -27.881 6.177 26.603 1.00 61.97 89 SER A N 1
ATOM 668 C CA . SER A 1 89 ? -28.544 7.024 27.595 1.00 61.97 89 SER A CA 1
ATOM 669 C C . SER A 1 89 ? -30.047 6.938 27.331 1.00 61.97 89 SER A C 1
ATOM 671 O O . SER A 1 89 ? -30.580 7.757 26.582 1.00 61.97 89 SER A O 1
ATOM 673 N N . GLY A 1 90 ? -30.686 5.903 27.884 1.00 48.50 90 GLY A N 1
ATOM 674 C CA . GLY A 1 90 ? -32.099 5.570 27.668 1.00 48.50 90 GLY A CA 1
ATOM 675 C C . GLY A 1 90 ? -32.281 4.099 27.359 1.00 48.50 90 GLY A C 1
ATOM 676 O O . GLY A 1 90 ? -32.002 3.728 26.200 1.00 48.50 90 GLY A O 1
#

pLDDT: mean 74.79, std 15.97, range [47.25, 96.25]

Solvent-accessible surface area (backbone atoms only — not comparable to full-atom values): 5650 Å² total; per-residue (Å²): 120,30,63,68,60,18,51,62,56,28,57,83,50,30,73,86,69,63,61,85,62,95,64,81,71,75,54,78,90,24,66,35,66,76,81,77,82,76,86,73,41,56,79,48,75,48,78,44,83,67,50,95,75,66,92,31,74,66,44,49,52,53,52,54,48,52,50,50,53,52,49,56,57,29,57,78,67,60,27,46,72,48,80,47,78,47,59,75,90,122

Organism: NCBI:txid2706093

Radius of gyration: 28.33 Å; Cα contacts (8 Å, |Δi|>4): 84; chains: 1; bounding box: 53×22×73 Å

Secondary structure (DSSP, 8-state):
--HHHHHHHHGGGTTTTT--SSS----GGG---------PPPEEEEEEE--S--THHHHHHHHHHHHHHHHHHHHHHT-EEEEEEE----

Sequence (90 aa):
LHLAATVQAAAPHQRARGRSGRGLVVRRDDLRQAAREGREGNLVLFVVDASGSMAARQRMGAVKGAVLSLLLDAYQRRDKVGLVTFRGSG

Mean predicted aligned error: 14.93 Å